Protein AF-A0A1C4P467-F1 (afdb_monomer_lite)

Foldseek 3Di:
DPDFFWDFQAFFDDFDKDFQEGWTHGPRKIWGWGQAPVRDIDIDIHPDDPPPDPVADDPNSRHGNRVWIWDQDPQRWIKIDDPAWIWTQHRRRWIWIAGPVRHTPDIDHTDTAGDDPPDDPDPGDDDDDD

Secondary structure (DSSP, 8-state):
----EEE---SEEEEEEETTEEEEEETTEEEEEEEBTTS-EEEEETT--S-S-TT--SGGGT-B-TT-B-EE-TTSSEEEE-SS-EEEE-TTS-EEEE-TTS-EEEEEPPP-EEEPTT--TT--------

Sequence (130 aa):
MAPVRARVPGVLTELEPAPGGGLVRFARSELYVRVTVRGALFLGWDGAAPLPSYALTGAEAVAPDERVVLEPDTEGGVRLVAERLGLTVARDGTVEVRTPGGVMLRRQAPPRWWEAAGSVRGGGRWVSRA

Radius of gyration: 15.85 Å; chains: 1; bounding box: 35×36×48 Å

pLDDT: mean 87.2, std 14.78, range [47.84, 98.31]

Structure (mmCIF, N/CA/C/O backbone):
data_AF-A0A1C4P467-F1
#
_entry.id   AF-A0A1C4P467-F1
#
loop_
_atom_site.group_PDB
_atom_site.id
_atom_site.type_symbol
_atom_site.label_atom_id
_atom_site.label_alt_id
_atom_site.label_comp_id
_atom_site.label_asym_id
_atom_site.label_entity_id
_atom_site.label_seq_id
_atom_site.pdbx_PDB_ins_code
_atom_site.Cartn_x
_atom_site.Cartn_y
_atom_site.Cartn_z
_atom_site.occupancy
_atom_site.B_iso_or_equiv
_atom_site.auth_seq_id
_atom_site.auth_comp_id
_atom_site.auth_asym_id
_atom_site.auth_atom_id
_atom_site.pdbx_PDB_model_num
ATOM 1 N N . MET A 1 1 ? 16.209 1.315 -34.501 1.00 54.62 1 MET A N 1
ATOM 2 C CA . MET A 1 1 ? 15.645 1.800 -33.220 1.00 54.62 1 MET A CA 1
ATOM 3 C C . MET A 1 1 ? 15.679 0.659 -32.222 1.00 54.62 1 MET A C 1
ATOM 5 O O . MET A 1 1 ? 15.133 -0.391 -32.533 1.00 54.62 1 MET A O 1
ATOM 9 N N . ALA A 1 2 ? 16.331 0.831 -31.071 1.00 55.25 2 ALA A N 1
ATOM 10 C CA . ALA A 1 2 ? 16.235 -0.147 -29.989 1.00 55.25 2 ALA A CA 1
ATOM 11 C C . ALA A 1 2 ? 14.799 -0.156 -29.415 1.00 55.25 2 ALA A C 1
ATOM 13 O O . ALA A 1 2 ? 14.170 0.905 -29.371 1.00 55.25 2 ALA A O 1
ATOM 14 N N . PRO A 1 3 ? 14.256 -1.315 -29.006 1.00 56.38 3 PRO A N 1
ATOM 15 C CA . PRO A 1 3 ? 12.895 -1.400 -28.489 1.00 56.38 3 PRO A CA 1
ATOM 16 C C . PRO A 1 3 ? 12.760 -0.638 -27.162 1.00 56.38 3 PRO A C 1
ATOM 18 O O . PRO A 1 3 ? 13.542 -0.841 -26.235 1.00 56.38 3 PRO A O 1
ATOM 21 N N . VAL A 1 4 ? 11.745 0.226 -27.061 1.00 60.06 4 VAL A N 1
ATOM 22 C CA . VAL A 1 4 ? 11.345 0.869 -25.800 1.00 60.06 4 VAL A CA 1
ATOM 23 C C . VAL A 1 4 ? 10.633 -0.186 -24.957 1.00 60.06 4 VAL A C 1
ATOM 25 O O . VAL A 1 4 ? 9.538 -0.626 -25.309 1.00 60.06 4 VAL A O 1
ATOM 28 N N . ARG A 1 5 ? 11.248 -0.623 -23.855 1.00 67.88 5 ARG A N 1
ATOM 29 C CA . ARG A 1 5 ? 10.629 -1.578 -22.929 1.00 67.88 5 ARG A CA 1
ATOM 30 C C . ARG A 1 5 ? 10.129 -0.830 -21.703 1.00 67.88 5 ARG A C 1
ATOM 32 O O . ARG A 1 5 ? 10.893 -0.136 -21.045 1.00 67.88 5 ARG A O 1
ATOM 39 N N . ALA A 1 6 ? 8.850 -1.004 -21.383 1.00 78.75 6 ALA A N 1
ATOM 40 C CA . ALA A 1 6 ? 8.320 -0.529 -20.115 1.00 78.75 6 ALA A CA 1
ATOM 41 C C . ALA A 1 6 ? 9.046 -1.229 -18.956 1.00 78.75 6 ALA A C 1
ATOM 43 O O . ALA A 1 6 ? 9.053 -2.464 -18.878 1.00 78.75 6 ALA A O 1
ATOM 44 N N . ARG A 1 7 ? 9.631 -0.449 -18.046 1.00 85.25 7 ARG A N 1
ATOM 45 C CA . ARG A 1 7 ? 10.056 -0.945 -16.741 1.00 85.25 7 ARG A CA 1
ATOM 46 C C . ARG A 1 7 ? 8.813 -1.34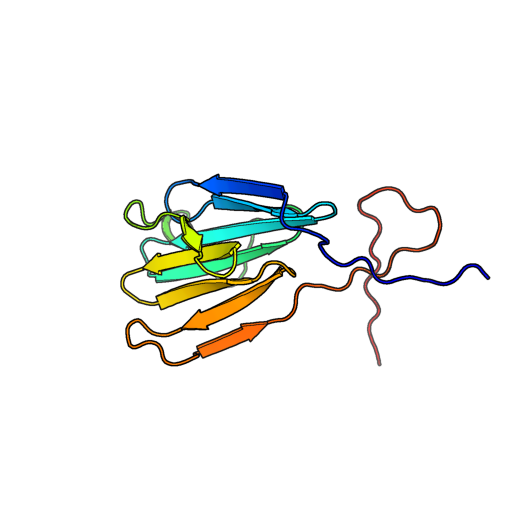1 -15.951 1.00 85.25 7 ARG A C 1
ATOM 48 O O . ARG A 1 7 ? 7.813 -0.628 -15.946 1.00 85.25 7 ARG A O 1
ATOM 55 N N . VAL A 1 8 ? 8.919 -2.479 -15.282 1.00 89.56 8 VAL A N 1
ATOM 56 C CA . VAL A 1 8 ? 7.992 -2.974 -14.260 1.00 89.56 8 VAL A CA 1
ATOM 57 C C . VAL A 1 8 ? 8.794 -3.201 -12.972 1.00 89.56 8 VAL A C 1
ATOM 59 O O . VAL A 1 8 ? 10.023 -3.310 -13.071 1.00 89.56 8 VAL A O 1
ATOM 62 N N . PRO A 1 9 ? 8.151 -3.296 -11.794 1.00 92.06 9 PRO A N 1
ATOM 63 C CA . PRO A 1 9 ? 8.856 -3.395 -10.513 1.00 92.06 9 PRO A CA 1
ATOM 64 C C . PRO A 1 9 ? 9.896 -4.516 -10.423 1.00 92.06 9 PRO A C 1
ATOM 66 O O . PRO A 1 9 ? 10.989 -4.323 -9.891 1.00 92.06 9 PRO A O 1
ATOM 69 N N . GLY A 1 10 ? 9.590 -5.676 -11.006 1.00 91.19 10 GLY A N 1
ATOM 70 C CA . GLY A 1 10 ? 10.394 -6.885 -10.842 1.00 91.19 10 GLY A CA 1
ATOM 71 C C . GLY A 1 10 ? 10.016 -7.639 -9.568 1.00 91.19 10 GLY A C 1
ATOM 72 O O . GLY A 1 10 ? 8.920 -7.464 -9.049 1.00 91.19 10 GLY A O 1
ATOM 73 N N . VAL A 1 11 ? 10.909 -8.511 -9.101 1.00 92.62 11 VAL A N 1
ATOM 74 C CA . VAL A 1 11 ? 10.674 -9.326 -7.900 1.00 92.62 11 VAL A CA 1
ATOM 75 C C . VAL A 1 11 ? 10.705 -8.467 -6.641 1.00 92.62 11 VAL A C 1
ATOM 77 O O . VAL A 1 11 ? 11.525 -7.555 -6.554 1.00 92.62 11 VAL A O 1
ATOM 80 N N . LEU A 1 12 ? 9.839 -8.776 -5.676 1.00 95.56 12 LEU A N 1
ATOM 81 C CA . LEU A 1 12 ? 9.928 -8.258 -4.311 1.00 95.56 12 LEU A CA 1
ATOM 82 C C . LEU A 1 12 ? 11.273 -8.676 -3.695 1.00 95.56 12 LEU A C 1
ATOM 84 O O . LEU A 1 12 ? 11.617 -9.858 -3.727 1.00 95.56 12 LEU A O 1
ATOM 88 N N . THR A 1 13 ? 12.025 -7.721 -3.156 1.00 95.75 13 THR A N 1
ATOM 89 C CA . THR A 1 13 ? 13.362 -7.957 -2.588 1.00 95.75 13 THR A CA 1
ATOM 90 C C . THR A 1 13 ? 13.428 -7.699 -1.094 1.00 95.75 13 THR A C 1
ATOM 92 O O . THR A 1 13 ? 14.180 -8.377 -0.404 1.00 95.75 13 THR A O 1
ATOM 95 N N . GLU A 1 14 ? 12.678 -6.720 -0.590 1.00 96.12 14 GLU A N 1
ATOM 96 C CA . GLU A 1 14 ? 12.787 -6.298 0.804 1.00 96.12 14 GLU A CA 1
ATOM 97 C C . GLU A 1 14 ? 11.509 -5.612 1.282 1.00 96.12 14 GLU A C 1
ATOM 99 O O . GLU A 1 14 ? 10.791 -4.977 0.503 1.00 96.12 14 GLU A O 1
ATOM 104 N N . LEU A 1 15 ? 11.255 -5.733 2.581 1.00 97.69 15 LEU A N 1
ATOM 105 C CA . LEU A 1 15 ? 10.208 -5.022 3.290 1.00 97.69 15 LEU A CA 1
ATOM 106 C C . LEU A 1 15 ? 10.836 -4.251 4.451 1.00 97.69 15 LEU A C 1
ATOM 108 O O . LEU A 1 15 ? 11.458 -4.858 5.319 1.00 97.69 15 LEU A O 1
ATOM 112 N N . GLU A 1 16 ? 10.615 -2.941 4.487 1.00 97.81 16 GLU A N 1
ATOM 113 C CA . GLU A 1 16 ? 10.982 -2.069 5.604 1.00 97.81 16 GLU A CA 1
ATOM 114 C C . GLU A 1 16 ? 9.717 -1.521 6.275 1.00 97.81 16 GLU A C 1
ATOM 116 O O . GLU A 1 16 ? 9.174 -0.500 5.833 1.00 97.81 16 GLU A O 1
ATOM 121 N N . PRO A 1 17 ? 9.205 -2.182 7.325 1.00 97.62 17 PRO A N 1
ATOM 122 C CA . PRO A 1 17 ? 8.062 -1.679 8.070 1.00 97.62 17 PRO A CA 1
ATOM 123 C C . PRO A 1 17 ? 8.400 -0.383 8.815 1.00 97.62 17 PRO A C 1
ATOM 125 O O . PRO A 1 17 ? 9.485 -0.219 9.370 1.00 97.62 17 PRO A O 1
ATOM 128 N N . ALA A 1 18 ? 7.434 0.526 8.867 1.00 96.94 18 ALA A N 1
ATOM 129 C CA . ALA A 1 18 ? 7.476 1.757 9.646 1.00 96.94 18 ALA A CA 1
ATOM 130 C C . ALA A 1 18 ? 6.065 2.069 10.181 1.00 96.94 18 ALA A C 1
ATOM 132 O O . ALA A 1 18 ? 5.088 1.512 9.673 1.00 96.94 18 ALA A O 1
ATOM 133 N N . PRO A 1 19 ? 5.904 2.973 11.163 1.00 96.56 19 PRO A N 1
ATOM 134 C CA . PRO A 1 19 ? 4.578 3.371 11.627 1.00 96.56 19 PRO A CA 1
ATOM 135 C C . PRO A 1 19 ? 3.668 3.798 10.467 1.00 96.56 19 PRO A C 1
ATOM 137 O O . PRO A 1 19 ? 4.059 4.608 9.617 1.00 96.56 19 PRO A O 1
ATOM 140 N N . GLY A 1 20 ? 2.457 3.245 10.418 1.00 96.75 20 GLY A N 1
ATOM 141 C CA . GLY A 1 20 ? 1.487 3.508 9.359 1.00 96.75 20 GLY A CA 1
ATOM 142 C C . GLY A 1 20 ? 1.744 2.754 8.055 1.00 96.75 20 GLY A C 1
ATOM 143 O O . GLY A 1 20 ? 1.002 2.958 7.101 1.00 96.75 20 GLY A O 1
ATOM 144 N N . GLY A 1 21 ? 2.777 1.923 7.940 1.00 96.94 21 GLY A N 1
ATOM 145 C CA . GLY A 1 21 ? 3.079 1.217 6.696 1.00 96.94 21 GLY A CA 1
ATOM 146 C C . GLY A 1 21 ? 4.565 0.931 6.530 1.00 96.94 21 GLY A C 1
ATOM 147 O O . GLY A 1 21 ? 5.112 0.091 7.239 1.00 96.94 21 GLY A O 1
ATOM 148 N N . GLY A 1 22 ? 5.207 1.586 5.557 1.00 97.62 22 GLY A N 1
ATOM 149 C CA . GLY A 1 22 ? 6.634 1.408 5.277 1.00 97.62 22 GLY A CA 1
ATOM 150 C C . GLY A 1 22 ? 6.984 1.377 3.790 1.00 97.62 22 GLY A C 1
ATOM 151 O O . GLY A 1 22 ? 6.217 1.851 2.946 1.00 97.62 22 GLY A O 1
ATOM 152 N N . LEU A 1 23 ? 8.161 0.836 3.479 1.00 98.06 23 LEU A N 1
ATOM 153 C CA . LEU A 1 23 ? 8.687 0.724 2.121 1.00 98.06 23 LEU A CA 1
ATOM 154 C C . LEU A 1 23 ? 8.721 -0.738 1.668 1.00 98.06 23 LEU A C 1
ATOM 156 O O . LEU A 1 23 ? 9.263 -1.612 2.340 1.00 98.06 23 LEU A O 1
ATOM 160 N N . VAL A 1 24 ? 8.169 -0.988 0.487 1.00 98.06 24 VAL A N 1
ATOM 161 C CA . VAL A 1 24 ? 8.213 -2.274 -0.206 1.00 98.06 24 VAL A CA 1
ATOM 162 C C . VAL A 1 24 ? 9.187 -2.135 -1.370 1.00 98.06 24 VAL A C 1
ATOM 164 O O . VAL A 1 24 ? 8.916 -1.390 -2.318 1.00 98.06 24 VAL A O 1
ATOM 167 N N . ARG A 1 25 ? 10.329 -2.824 -1.321 1.00 97.56 25 ARG A N 1
ATOM 168 C CA . ARG A 1 25 ? 11.314 -2.778 -2.405 1.00 97.56 25 ARG A CA 1
ATOM 169 C C . ARG A 1 25 ? 11.123 -3.926 -3.371 1.00 97.56 25 ARG A C 1
ATOM 171 O O . ARG A 1 25 ? 10.967 -5.086 -2.986 1.00 97.56 25 ARG A O 1
ATOM 178 N N . PHE A 1 26 ? 11.208 -3.573 -4.640 1.00 96.38 26 PHE A N 1
ATOM 179 C CA . PHE A 1 26 ? 11.325 -4.493 -5.748 1.00 96.38 26 PHE A CA 1
ATOM 180 C C . PHE A 1 26 ? 12.688 -4.295 -6.407 1.00 96.38 26 PHE A C 1
ATOM 182 O O . PHE A 1 26 ? 13.324 -3.250 -6.271 1.00 96.38 26 PHE A O 1
ATOM 189 N N . ALA A 1 27 ? 13.112 -5.269 -7.205 1.00 94.25 27 ALA A N 1
ATOM 190 C CA . ALA A 1 27 ? 14.408 -5.241 -7.877 1.00 94.25 27 ALA A CA 1
ATOM 191 C C . ALA A 1 27 ? 14.657 -3.982 -8.735 1.00 94.25 27 ALA A C 1
ATOM 193 O O . ALA A 1 27 ? 15.807 -3.677 -9.049 1.00 94.25 27 ALA A O 1
ATOM 194 N N . ARG A 1 28 ? 13.605 -3.284 -9.187 1.00 92.06 28 ARG A N 1
ATOM 195 C CA . ARG A 1 28 ? 13.711 -2.134 -10.104 1.00 92.06 28 ARG A CA 1
ATOM 196 C C . ARG A 1 28 ? 12.856 -0.928 -9.717 1.00 92.06 28 ARG A C 1
ATOM 198 O O . ARG A 1 28 ? 12.851 0.051 -10.464 1.00 92.06 28 ARG A O 1
ATOM 205 N N . SER A 1 29 ? 12.132 -0.996 -8.605 1.00 94.06 29 SER A N 1
ATOM 206 C CA . SER A 1 29 ? 11.301 0.100 -8.105 1.00 94.06 29 SER A CA 1
ATOM 207 C C . SER A 1 29 ? 11.037 -0.056 -6.616 1.00 94.06 29 SER A C 1
ATOM 209 O O . SER A 1 29 ? 11.237 -1.123 -6.043 1.00 94.06 29 SER A O 1
ATOM 211 N N . GLU A 1 30 ? 10.481 0.973 -6.007 1.00 96.69 30 GLU A N 1
ATOM 212 C CA . GLU A 1 30 ? 10.031 0.936 -4.617 1.00 96.69 30 GLU A CA 1
ATOM 213 C C . GLU A 1 30 ? 8.607 1.477 -4.500 1.00 96.69 30 GLU A C 1
ATOM 215 O O . GLU A 1 30 ? 8.207 2.364 -5.257 1.00 96.69 30 GLU A O 1
ATOM 220 N N . LEU A 1 31 ? 7.840 0.922 -3.566 1.00 97.88 31 LEU A N 1
ATOM 221 C CA . LEU A 1 31 ? 6.504 1.377 -3.210 1.00 97.88 31 LEU A CA 1
ATOM 222 C C . LEU A 1 31 ? 6.502 1.801 -1.745 1.00 97.88 31 LEU A C 1
ATOM 224 O O . LEU A 1 31 ? 6.642 0.979 -0.843 1.00 97.88 31 LEU A O 1
ATOM 228 N N . TYR A 1 32 ? 6.300 3.087 -1.518 1.00 97.62 32 TYR A N 1
ATOM 229 C CA . TYR A 1 32 ? 6.034 3.652 -0.211 1.00 97.62 32 TYR A CA 1
ATOM 230 C C . TYR A 1 32 ? 4.537 3.582 0.102 1.00 97.62 32 TYR A C 1
ATOM 232 O O . TYR A 1 32 ? 3.700 4.060 -0.672 1.00 97.62 32 TYR A O 1
ATOM 240 N N . VAL A 1 33 ? 4.205 2.996 1.249 1.00 97.69 33 VAL A N 1
ATOM 241 C CA . VAL A 1 33 ? 2.838 2.825 1.743 1.00 97.69 33 VAL A CA 1
ATOM 242 C C . VAL A 1 33 ? 2.679 3.593 3.050 1.00 97.69 33 VAL A C 1
ATOM 244 O O . VAL A 1 33 ? 3.480 3.441 3.976 1.00 97.69 33 VAL A O 1
ATOM 247 N N . ARG A 1 34 ? 1.624 4.406 3.146 1.00 96.50 34 ARG A N 1
ATOM 248 C CA . ARG A 1 34 ? 1.289 5.139 4.373 1.00 96.50 34 ARG A CA 1
ATOM 249 C C . ARG A 1 34 ? -0.216 5.173 4.597 1.00 96.50 34 ARG A C 1
ATOM 251 O O . ARG A 1 34 ? -0.947 5.781 3.823 1.00 96.50 34 ARG A O 1
ATOM 258 N N . VAL A 1 35 ? -0.651 4.575 5.693 1.00 96.75 35 VAL A N 1
ATOM 259 C CA . VAL A 1 35 ? -1.948 4.789 6.321 1.00 96.75 35 VAL A CA 1
ATOM 260 C C . VAL A 1 35 ? -1.795 5.891 7.359 1.00 96.75 35 VAL A C 1
ATOM 262 O O . VAL A 1 35 ? -0.867 5.884 8.172 1.00 96.75 35 VAL A O 1
ATOM 265 N N . THR A 1 36 ? -2.687 6.869 7.297 1.00 94.75 36 THR A N 1
ATOM 266 C CA . THR A 1 36 ? -2.670 8.025 8.191 1.00 94.75 36 THR A CA 1
ATOM 267 C C . THR A 1 36 ? -3.635 7.829 9.350 1.00 94.75 36 THR A C 1
ATOM 269 O O . THR A 1 36 ? -4.580 7.049 9.241 1.00 94.75 36 THR A O 1
ATOM 272 N N . VAL A 1 37 ? -3.475 8.598 10.429 1.00 93.25 37 VAL A N 1
ATOM 273 C CA . VAL A 1 37 ? -4.393 8.586 11.589 1.00 93.25 37 VAL A CA 1
ATOM 274 C C . VAL A 1 37 ? -5.854 8.883 11.226 1.00 93.25 37 VAL A C 1
ATOM 276 O O . VAL A 1 37 ? -6.764 8.558 11.982 1.00 93.25 37 VAL A O 1
ATOM 279 N N . ARG A 1 38 ? -6.108 9.499 10.062 1.00 88.25 38 ARG A N 1
ATOM 280 C CA . ARG A 1 38 ? -7.462 9.773 9.543 1.00 88.25 38 ARG A CA 1
ATOM 281 C C . ARG A 1 38 ? -8.003 8.641 8.660 1.00 88.25 38 ARG A C 1
ATOM 283 O O . ARG A 1 38 ? -9.093 8.767 8.104 1.00 88.25 38 ARG A O 1
ATOM 290 N N . GLY A 1 39 ? -7.243 7.558 8.508 1.00 89.31 39 GLY A N 1
ATOM 291 C CA . GLY A 1 39 ? -7.565 6.406 7.673 1.00 89.31 39 GLY A CA 1
ATOM 292 C C . GLY A 1 39 ? -7.402 6.646 6.172 1.00 89.31 39 GLY A C 1
ATOM 293 O O . GLY A 1 39 ? -7.992 5.914 5.379 1.00 89.31 39 GLY A O 1
ATOM 294 N N . ALA A 1 40 ? -6.633 7.663 5.767 1.00 91.25 40 ALA A N 1
ATOM 295 C CA . ALA A 1 40 ? -6.262 7.838 4.366 1.00 91.25 40 ALA A CA 1
ATOM 296 C C . ALA A 1 40 ? -5.099 6.902 4.015 1.00 91.25 40 ALA A C 1
ATOM 298 O O . ALA A 1 40 ? -4.206 6.696 4.832 1.00 91.25 40 ALA A O 1
ATOM 299 N N . LEU A 1 41 ? -5.099 6.371 2.791 1.00 94.69 41 LEU A N 1
ATOM 300 C CA . LEU A 1 41 ? -4.018 5.548 2.256 1.00 94.69 41 LEU A CA 1
ATOM 301 C C . LEU A 1 41 ? -3.285 6.305 1.149 1.00 94.69 41 LEU A C 1
ATOM 303 O O . LEU A 1 41 ? -3.883 6.675 0.137 1.00 94.69 41 LEU A O 1
ATOM 307 N N . PHE A 1 42 ? -1.980 6.470 1.320 1.00 94.69 42 PHE A N 1
ATOM 308 C CA . PHE A 1 42 ? -1.068 6.956 0.299 1.00 94.69 42 PHE A CA 1
ATOM 309 C C . PHE A 1 42 ? -0.223 5.810 -0.265 1.00 94.69 42 PHE A C 1
ATOM 311 O O . PHE A 1 42 ? 0.292 4.975 0.483 1.00 94.69 42 PHE A O 1
ATOM 318 N N . LEU A 1 43 ? -0.073 5.809 -1.593 1.00 95.81 43 LEU A N 1
ATOM 319 C CA . LEU A 1 43 ? 0.755 4.880 -2.357 1.00 95.81 43 LEU A CA 1
ATOM 320 C C . LEU A 1 43 ? 1.679 5.691 -3.263 1.00 95.81 43 LEU A C 1
ATOM 322 O O . LEU A 1 43 ? 1.216 6.320 -4.217 1.00 95.81 43 LEU A O 1
ATOM 326 N N . GLY A 1 44 ? 2.970 5.672 -2.960 1.00 95.12 44 GLY A N 1
ATOM 327 C CA . GLY A 1 44 ? 3.988 6.402 -3.703 1.00 95.12 44 GLY A CA 1
ATOM 328 C C . GLY A 1 44 ? 4.971 5.450 -4.352 1.00 95.12 44 GLY A C 1
ATOM 329 O O . GLY A 1 44 ? 5.652 4.709 -3.656 1.00 95.12 44 GLY A O 1
ATOM 330 N N . TRP A 1 45 ? 5.064 5.468 -5.676 1.00 95.56 45 TRP A N 1
ATOM 331 C CA . TRP A 1 45 ? 6.099 4.714 -6.377 1.00 95.56 45 TRP A CA 1
ATOM 332 C C . TRP A 1 45 ? 7.340 5.575 -6.599 1.00 95.56 45 TRP A C 1
ATOM 334 O O . TRP A 1 45 ? 7.210 6.759 -6.909 1.00 95.56 45 TRP A O 1
ATOM 344 N N . ASP A 1 46 ? 8.520 4.966 -6.488 1.00 93.06 46 ASP A N 1
ATOM 345 C CA . ASP A 1 46 ? 9.819 5.560 -6.836 1.00 93.06 46 ASP A CA 1
ATOM 346 C C . ASP A 1 46 ? 10.050 6.953 -6.222 1.00 93.06 46 ASP A C 1
ATOM 348 O O . ASP A 1 46 ? 10.271 7.938 -6.927 1.00 93.06 46 ASP A O 1
ATOM 352 N N . GLY A 1 47 ? 9.982 7.031 -4.890 1.00 91.00 47 GLY A N 1
ATOM 353 C CA . GLY A 1 47 ? 10.254 8.254 -4.127 1.00 91.00 47 GLY A CA 1
ATOM 354 C C . GLY A 1 47 ? 9.110 9.272 -4.080 1.00 91.00 47 GLY A C 1
ATOM 355 O O . GLY A 1 47 ? 9.263 10.321 -3.454 1.00 91.00 47 GLY A O 1
ATOM 356 N N . ALA A 1 48 ? 7.956 8.994 -4.698 1.00 91.75 48 ALA A N 1
ATOM 357 C CA . ALA A 1 48 ? 6.785 9.858 -4.570 1.00 91.75 48 ALA A CA 1
ATOM 358 C C . ALA A 1 48 ? 6.326 9.939 -3.103 1.00 91.75 48 ALA A C 1
ATOM 360 O O . ALA A 1 48 ? 5.954 8.933 -2.501 1.00 91.75 48 ALA A O 1
ATOM 361 N N . ALA A 1 49 ? 6.336 11.147 -2.541 1.00 89.75 49 ALA A N 1
ATOM 362 C CA . ALA A 1 49 ? 5.944 11.411 -1.162 1.00 89.75 49 ALA A CA 1
ATOM 363 C C . ALA A 1 49 ? 4.473 11.869 -1.058 1.00 89.75 49 ALA A C 1
ATOM 365 O O . ALA A 1 49 ? 3.930 12.407 -2.025 1.00 89.75 49 ALA A O 1
ATOM 366 N N . PRO A 1 50 ? 3.823 11.712 0.114 1.00 87.38 50 PRO A N 1
ATOM 367 C CA . PRO A 1 50 ? 2.455 12.187 0.340 1.00 87.38 50 PRO A CA 1
ATOM 368 C C . PRO A 1 50 ? 2.268 13.695 0.151 1.00 87.38 50 PRO A C 1
ATOM 370 O O . PRO A 1 50 ? 1.173 14.140 -0.188 1.00 87.38 50 PRO A O 1
ATOM 373 N N . LEU A 1 51 ? 3.323 14.478 0.400 1.00 87.44 51 LEU A N 1
ATOM 374 C CA . LEU A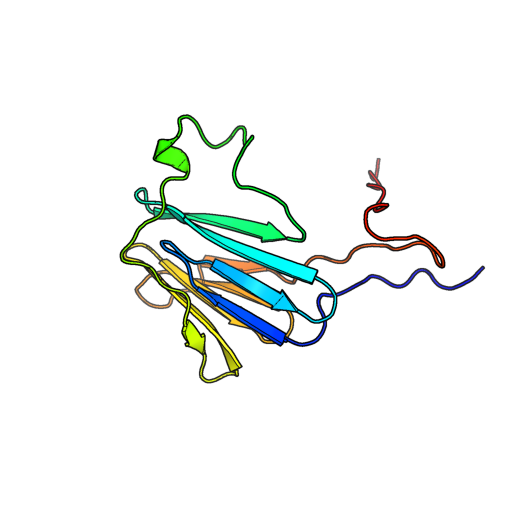 1 51 ? 3.333 15.929 0.253 1.00 87.44 51 LEU A CA 1
ATOM 375 C C . LEU A 1 51 ? 4.394 16.365 -0.768 1.00 87.44 51 LEU A C 1
ATOM 377 O O . LEU A 1 51 ? 5.466 15.760 -0.815 1.00 87.44 51 LEU A O 1
ATOM 381 N N . PRO A 1 52 ? 4.133 17.446 -1.525 1.00 85.50 52 PRO A N 1
ATOM 382 C CA . PRO A 1 52 ? 2.887 18.220 -1.544 1.00 85.50 52 PRO A CA 1
ATOM 383 C C . PRO A 1 52 ? 1.759 17.487 -2.296 1.00 85.50 52 PRO A C 1
ATOM 385 O O . PRO A 1 52 ? 1.980 16.907 -3.354 1.00 85.50 52 PRO A O 1
ATOM 388 N N . SER A 1 53 ? 0.532 17.540 -1.771 1.00 81.12 53 SER A N 1
ATOM 389 C CA . SER A 1 53 ? -0.667 17.014 -2.438 1.00 81.12 53 SER A CA 1
ATOM 390 C C . SER A 1 53 ? -1.826 17.981 -2.243 1.00 81.12 53 SER A C 1
ATOM 392 O O . SER A 1 53 ? -2.106 18.378 -1.118 1.00 81.12 53 SER A O 1
ATOM 394 N N . TYR A 1 54 ? -2.528 18.337 -3.323 1.00 82.62 54 TYR A N 1
ATOM 395 C CA . TYR A 1 54 ? -3.690 19.236 -3.258 1.00 82.62 54 TYR A CA 1
ATOM 396 C C . TYR A 1 54 ? -4.877 18.623 -2.496 1.00 82.62 54 TYR A C 1
ATOM 398 O O . TYR A 1 54 ? -5.781 19.340 -2.080 1.00 82.62 54 TYR A O 1
ATOM 406 N N . ALA A 1 55 ? -4.890 17.296 -2.334 1.00 79.69 55 ALA A N 1
ATOM 407 C CA . ALA A 1 55 ? -5.928 16.573 -1.6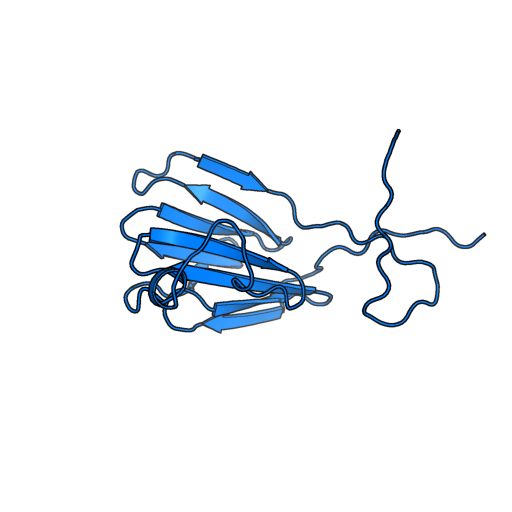07 1.00 79.69 55 ALA A CA 1
ATOM 408 C C . ALA A 1 55 ? -5.663 16.503 -0.092 1.00 79.69 55 ALA A C 1
ATOM 410 O O . ALA A 1 55 ? -6.524 16.041 0.654 1.00 79.69 55 ALA A O 1
ATOM 411 N N . LEU A 1 56 ? -4.475 16.917 0.364 1.00 81.88 56 LEU A N 1
ATOM 412 C CA . LEU A 1 56 ? -4.054 16.852 1.762 1.00 81.88 56 LEU A CA 1
ATOM 413 C C . LEU A 1 56 ? -3.730 18.261 2.271 1.00 81.88 56 LEU A C 1
ATOM 415 O O . LEU A 1 56 ? -3.147 19.080 1.567 1.00 81.88 56 LEU A O 1
ATOM 419 N N . THR A 1 57 ? -4.113 18.566 3.508 1.00 82.81 57 THR A N 1
ATOM 420 C CA . THR A 1 57 ? -3.869 19.877 4.127 1.00 82.81 57 THR A CA 1
ATOM 421 C C . THR A 1 57 ? -3.482 19.691 5.588 1.00 82.81 57 THR A C 1
ATOM 423 O O . THR A 1 57 ? -4.185 18.999 6.321 1.00 82.81 57 THR A O 1
ATOM 426 N N . GLY A 1 58 ? -2.384 20.325 6.004 1.00 79.62 58 GLY A N 1
ATOM 427 C CA . GLY A 1 58 ? -1.820 20.182 7.350 1.00 79.62 58 GLY A CA 1
ATOM 428 C C . GLY A 1 58 ? -0.912 18.957 7.502 1.00 79.62 58 GLY A C 1
ATOM 429 O O . GLY A 1 58 ? -0.949 18.025 6.696 1.00 79.62 58 GLY A O 1
ATOM 430 N N . ALA A 1 59 ? -0.072 18.964 8.539 1.00 77.25 59 ALA A N 1
ATOM 431 C CA . ALA A 1 59 ? 0.855 17.868 8.828 1.00 77.25 59 ALA A CA 1
ATOM 432 C C . ALA A 1 59 ? 0.113 16.604 9.304 1.00 77.25 59 ALA A C 1
ATOM 434 O O . ALA A 1 59 ? 0.508 15.477 9.004 1.00 77.25 59 ALA A O 1
ATOM 435 N N . GLU A 1 60 ? -1.026 16.784 9.971 1.00 79.12 60 GLU A N 1
ATOM 436 C CA . GLU A 1 60 ? -1.890 15.720 10.482 1.00 79.12 60 GLU A CA 1
ATOM 437 C C . GLU A 1 60 ? -2.517 14.898 9.352 1.00 79.12 60 GLU A C 1
ATOM 439 O O . GLU A 1 60 ? -2.875 13.738 9.550 1.00 79.12 60 GLU A O 1
ATOM 444 N N . ALA A 1 61 ? -2.624 15.469 8.146 1.00 82.75 61 ALA A N 1
ATOM 445 C CA . ALA A 1 61 ? -3.128 14.752 6.981 1.00 82.75 61 ALA A CA 1
ATOM 446 C C . ALA A 1 61 ? -2.226 13.581 6.569 1.00 82.75 61 ALA A C 1
ATOM 448 O O . ALA A 1 61 ? -2.701 12.690 5.869 1.00 82.75 61 ALA A O 1
ATOM 449 N N . VAL A 1 62 ? -0.960 13.568 7.006 1.00 87.69 62 VAL A N 1
ATOM 450 C CA . VAL A 1 62 ? 0.031 12.526 6.685 1.00 87.69 62 VAL A CA 1
ATOM 451 C C . VAL A 1 62 ? 0.645 11.858 7.915 1.00 87.69 62 VAL A C 1
ATOM 453 O O . VAL A 1 62 ? 1.494 10.974 7.767 1.00 87.69 62 VAL A O 1
ATOM 456 N N . ALA A 1 63 ? 0.208 12.238 9.119 1.00 93.81 63 ALA A N 1
ATOM 457 C CA . ALA A 1 63 ? 0.640 11.604 10.359 1.00 93.81 63 ALA A CA 1
ATOM 458 C C . ALA A 1 63 ? 0.319 10.095 10.320 1.00 93.81 63 ALA A C 1
ATOM 460 O O . ALA A 1 63 ? -0.823 9.743 10.005 1.00 93.81 63 ALA A O 1
ATOM 461 N N . PRO A 1 64 ? 1.296 9.204 10.582 1.00 95.88 64 PRO A N 1
ATOM 462 C CA . PRO A 1 64 ? 1.082 7.760 10.515 1.00 95.88 64 PRO A CA 1
ATOM 463 C C . PRO A 1 64 ? 0.099 7.274 11.569 1.00 95.88 64 PRO A C 1
ATOM 465 O O . PRO A 1 64 ? 0.160 7.712 12.713 1.00 95.88 64 PRO A O 1
ATOM 468 N N . ASP A 1 65 ? -0.734 6.302 11.208 1.00 96.31 65 ASP A N 1
ATOM 469 C CA . ASP A 1 65 ? -1.391 5.476 12.219 1.00 96.31 65 ASP A CA 1
ATOM 470 C C . ASP A 1 65 ? -0.387 4.456 12.776 1.00 96.31 65 ASP A C 1
ATOM 472 O O . ASP A 1 65 ? -0.053 3.472 12.118 1.00 96.31 65 ASP A O 1
ATOM 476 N N . GLU A 1 66 ? 0.113 4.692 13.988 1.00 96.56 66 GLU A N 1
ATOM 477 C CA . GLU A 1 66 ? 1.126 3.844 14.636 1.00 96.56 66 GLU A CA 1
ATOM 478 C C . GLU A 1 66 ? 0.652 2.410 14.905 1.00 96.56 66 GLU A C 1
ATOM 480 O O . GLU A 1 66 ? 1.472 1.523 15.130 1.00 96.56 66 GLU A O 1
ATOM 485 N N . ARG A 1 67 ? -0.661 2.158 14.848 1.00 96.19 67 ARG A N 1
ATOM 486 C CA . ARG A 1 67 ? -1.242 0.819 15.025 1.00 96.19 67 ARG A CA 1
ATOM 487 C C . ARG A 1 67 ? -1.115 -0.043 13.772 1.00 96.19 67 ARG A C 1
ATOM 489 O O . ARG A 1 67 ? -1.354 -1.245 13.835 1.00 96.19 67 ARG A O 1
ATOM 496 N N . VAL A 1 68 ? -0.796 0.570 12.632 1.00 97.81 68 VAL A N 1
ATOM 497 C CA . VAL A 1 68 ? -0.718 -0.097 11.333 1.00 97.81 68 VAL A CA 1
ATOM 498 C C . VAL A 1 68 ? 0.733 -0.416 11.008 1.00 97.81 68 VAL A C 1
ATOM 500 O O . VAL A 1 68 ? 1.588 0.471 10.974 1.00 97.81 68 VAL A O 1
ATOM 503 N N . VAL A 1 69 ? 0.988 -1.686 10.705 1.00 97.50 69 VAL A N 1
ATOM 504 C CA . VAL A 1 69 ? 2.307 -2.220 10.354 1.00 97.50 69 VAL A CA 1
ATOM 505 C C . VAL A 1 69 ? 2.184 -3.021 9.057 1.00 97.50 69 VAL A C 1
ATOM 507 O O . VAL A 1 69 ? 1.168 -3.680 8.827 1.00 97.50 69 VAL A O 1
ATOM 510 N N . LEU A 1 70 ? 3.192 -2.936 8.182 1.00 97.75 70 LEU A N 1
ATOM 511 C CA . LEU A 1 70 ? 3.309 -3.844 7.040 1.00 97.75 70 LEU A CA 1
ATOM 512 C C . LEU A 1 70 ? 3.880 -5.187 7.486 1.00 97.75 70 LEU A C 1
ATOM 514 O O . LEU A 1 70 ? 4.907 -5.246 8.160 1.00 97.75 70 LEU A O 1
ATOM 518 N N . GLU A 1 71 ? 3.267 -6.258 7.008 1.00 97.62 71 GLU A N 1
ATOM 519 C CA . GLU A 1 71 ? 3.647 -7.631 7.308 1.00 97.62 71 GLU A CA 1
ATOM 520 C C . GLU A 1 71 ? 3.789 -8.440 6.015 1.00 97.62 71 GLU A C 1
ATOM 522 O O . GLU A 1 71 ? 3.068 -8.188 5.044 1.00 97.62 71 GLU A O 1
ATOM 527 N N . PRO A 1 72 ? 4.680 -9.441 5.972 1.00 97.19 72 PRO A N 1
ATOM 528 C CA . PRO A 1 72 ? 4.690 -10.414 4.888 1.00 97.19 72 PRO A CA 1
ATOM 529 C C . PRO A 1 72 ? 3.327 -11.103 4.744 1.00 97.19 72 PRO A C 1
ATOM 531 O O . PRO A 1 72 ? 2.685 -11.458 5.733 1.00 97.19 72 PRO A O 1
ATOM 534 N N . ASP A 1 73 ? 2.892 -11.319 3.506 1.00 95.25 73 ASP A N 1
ATOM 535 C CA . ASP A 1 73 ? 1.694 -12.105 3.215 1.00 95.25 73 ASP A CA 1
ATOM 536 C C . ASP A 1 73 ? 2.049 -13.565 2.891 1.00 95.25 73 ASP A C 1
ATOM 538 O O . ASP A 1 73 ? 3.138 -13.882 2.413 1.00 95.25 73 ASP A O 1
ATOM 542 N N . THR A 1 74 ? 1.093 -14.461 3.110 1.00 91.19 74 THR A N 1
ATOM 543 C CA . THR A 1 74 ? 1.168 -15.900 2.810 1.00 91.19 74 THR A CA 1
ATOM 544 C C . THR A 1 74 ? 1.408 -16.187 1.329 1.00 91.19 74 THR A C 1
ATOM 546 O O . THR A 1 74 ? 2.214 -17.048 0.980 1.00 91.19 74 THR A O 1
ATOM 549 N N . GLU A 1 75 ? 0.827 -15.374 0.447 1.00 92.00 75 GLU A N 1
ATOM 550 C CA . GLU A 1 75 ? 1.071 -15.415 -0.996 1.00 92.00 75 GLU A CA 1
ATOM 551 C C . GLU A 1 75 ? 2.379 -14.706 -1.386 1.00 92.00 75 GLU A C 1
ATOM 553 O O . GLU A 1 75 ? 2.583 -14.372 -2.554 1.00 92.00 75 GLU A O 1
ATOM 558 N N . GLY A 1 76 ? 3.274 -14.482 -0.412 1.00 89.25 76 GLY A N 1
ATOM 559 C CA . GLY A 1 76 ? 4.613 -13.890 -0.491 1.00 89.25 76 GLY A CA 1
ATOM 560 C C . GLY A 1 76 ? 4.683 -12.482 -1.061 1.00 89.25 76 GLY A C 1
ATOM 561 O O . GLY A 1 76 ? 5.743 -12.045 -1.506 1.00 89.25 76 GLY A O 1
ATOM 562 N N . GLY A 1 77 ? 3.547 -11.797 -1.060 1.00 94.94 77 GLY A N 1
ATOM 563 C CA . GLY A 1 77 ? 3.476 -10.352 -1.129 1.00 94.94 77 GLY A CA 1
ATOM 564 C C . GLY A 1 77 ? 3.646 -9.719 0.251 1.00 94.94 77 GLY A C 1
ATOM 565 O O . GLY A 1 77 ? 4.274 -10.274 1.154 1.00 94.94 77 GLY A O 1
ATOM 566 N N . VAL A 1 78 ? 3.040 -8.554 0.416 1.00 97.81 78 VAL A N 1
ATOM 567 C CA . VAL A 1 78 ? 2.999 -7.806 1.672 1.00 97.81 78 VAL A CA 1
ATOM 568 C C . VAL A 1 78 ? 1.558 -7.409 1.946 1.00 97.81 78 VAL A C 1
ATOM 570 O O . VAL A 1 78 ? 0.794 -7.149 1.017 1.00 97.81 78 VAL A O 1
ATOM 573 N N . ARG A 1 79 ? 1.172 -7.330 3.210 1.00 97.94 79 ARG A N 1
ATOM 574 C CA . ARG A 1 79 ? -0.151 -6.886 3.630 1.00 97.94 79 ARG A CA 1
ATOM 575 C C . ARG A 1 79 ? -0.073 -5.902 4.785 1.00 97.94 79 ARG A C 1
ATOM 577 O O . ARG A 1 79 ? 0.908 -5.849 5.513 1.00 97.94 79 ARG A O 1
ATOM 584 N N . LEU A 1 80 ? -1.145 -5.148 4.961 1.00 97.62 80 LEU A N 1
ATOM 585 C CA . LEU A 1 80 ? -1.453 -4.457 6.207 1.00 97.62 80 LEU A CA 1
ATOM 586 C C . LEU A 1 80 ? -2.956 -4.503 6.452 1.00 97.62 80 LEU A C 1
ATOM 588 O O . LEU A 1 80 ? -3.756 -4.675 5.523 1.00 97.62 80 LEU A O 1
ATOM 592 N N . VAL A 1 81 ? -3.337 -4.314 7.707 1.00 96.69 81 VAL A N 1
ATOM 593 C CA . VAL A 1 81 ? -4.725 -4.108 8.114 1.00 96.69 81 VAL A CA 1
ATOM 594 C C . VAL A 1 81 ? -4.778 -2.846 8.959 1.00 96.69 81 VAL A C 1
ATOM 596 O O . VAL A 1 81 ? -3.983 -2.665 9.875 1.00 96.69 81 VAL A O 1
ATOM 599 N N . ALA A 1 82 ? -5.714 -1.971 8.625 1.00 95.88 82 ALA A N 1
ATOM 600 C CA . ALA A 1 82 ? -6.063 -0.786 9.385 1.00 95.88 82 ALA A CA 1
ATOM 601 C C . ALA A 1 82 ? -7.545 -0.856 9.768 1.00 95.88 82 ALA A C 1
ATOM 603 O O . ALA A 1 82 ? -8.312 -1.630 9.194 1.00 95.88 82 ALA A O 1
ATOM 604 N N . GLU A 1 83 ? -7.973 0.004 10.690 1.00 94.88 83 GLU A N 1
ATOM 605 C CA . GLU A 1 83 ? -9.370 0.057 11.144 1.00 94.88 83 GLU A CA 1
ATOM 606 C C . GLU A 1 83 ? -10.362 0.199 9.974 1.00 94.88 83 GLU A C 1
ATOM 608 O O . GLU A 1 83 ? -11.425 -0.418 9.964 1.00 94.88 83 GLU A O 1
ATOM 613 N N . ARG A 1 84 ? -10.005 0.999 8.959 1.00 94.62 84 ARG A N 1
ATOM 614 C CA . ARG A 1 84 ? -10.911 1.377 7.861 1.00 94.62 84 ARG A CA 1
ATOM 615 C C . ARG A 1 84 ? -10.672 0.633 6.549 1.00 94.62 84 ARG A C 1
ATOM 617 O O . ARG A 1 84 ? -11.507 0.741 5.652 1.00 94.62 84 ARG A O 1
ATOM 624 N N . LEU A 1 85 ? -9.556 -0.082 6.406 1.00 96.69 85 LEU A N 1
ATOM 625 C CA . LEU A 1 85 ? -9.191 -0.782 5.171 1.00 96.69 85 LEU A CA 1
ATOM 626 C C . LEU A 1 85 ? -8.134 -1.859 5.409 1.00 96.69 85 LEU A C 1
ATOM 628 O O . LEU A 1 85 ? -7.351 -1.785 6.350 1.00 96.69 85 LEU A O 1
ATOM 632 N N . GLY A 1 86 ? -8.059 -2.815 4.493 1.00 97.50 86 GLY A N 1
ATOM 633 C CA . GLY A 1 86 ? -6.898 -3.680 4.311 1.00 97.50 86 GLY A CA 1
ATOM 634 C C . GLY A 1 86 ? -6.191 -3.357 3.001 1.00 97.50 86 GLY A C 1
ATOM 635 O O . GLY A 1 86 ? -6.826 -2.907 2.042 1.00 97.50 86 GLY A O 1
ATOM 636 N N . LEU A 1 87 ? -4.889 -3.617 2.946 1.00 98.31 87 LEU A N 1
ATOM 637 C CA . LEU A 1 87 ? -4.113 -3.554 1.714 1.00 98.31 87 LEU A CA 1
ATOM 638 C C . LEU A 1 87 ? -3.281 -4.821 1.544 1.00 98.31 87 LEU A C 1
ATOM 640 O O . LEU A 1 87 ? -2.692 -5.315 2.502 1.00 98.31 87 LEU A O 1
ATOM 644 N N . THR A 1 88 ? -3.212 -5.299 0.306 1.00 98.19 88 THR A N 1
ATOM 645 C CA . THR A 1 88 ? -2.286 -6.340 -0.138 1.00 98.19 88 THR A CA 1
ATOM 646 C C . THR A 1 88 ? -1.480 -5.806 -1.315 1.00 98.19 88 THR A C 1
ATOM 648 O O . THR A 1 88 ? -2.034 -5.196 -2.231 1.00 98.19 88 THR A O 1
ATOM 651 N N . VAL A 1 89 ? -0.177 -6.050 -1.306 1.00 98.19 89 VAL A N 1
ATOM 652 C CA . VAL A 1 89 ? 0.730 -5.850 -2.435 1.00 98.19 89 VAL A CA 1
ATOM 653 C C . VAL A 1 89 ? 1.221 -7.221 -2.863 1.00 98.19 89 VAL A C 1
ATOM 655 O O . VAL A 1 89 ? 1.945 -7.877 -2.120 1.00 98.19 89 VAL A O 1
ATOM 658 N N . ALA A 1 90 ? 0.826 -7.672 -4.045 1.00 96.25 90 ALA A N 1
ATOM 659 C CA . ALA A 1 90 ? 1.288 -8.939 -4.591 1.00 96.25 90 ALA A CA 1
ATOM 660 C C . ALA A 1 90 ? 2.777 -8.873 -4.979 1.00 96.25 90 ALA A C 1
ATOM 662 O O . ALA A 1 90 ? 3.356 -7.797 -5.146 1.00 96.25 90 ALA A O 1
ATOM 663 N N . ARG A 1 91 ? 3.392 -10.043 -5.194 1.00 93.25 91 ARG A N 1
ATOM 664 C CA . ARG A 1 91 ? 4.813 -10.183 -5.582 1.00 93.25 91 ARG A CA 1
ATOM 665 C C . ARG A 1 91 ? 5.205 -9.398 -6.834 1.00 93.25 91 ARG A C 1
ATOM 667 O O . ARG A 1 91 ? 6.369 -9.045 -6.987 1.00 93.25 91 ARG A O 1
ATOM 674 N N . ASP A 1 92 ? 4.254 -9.170 -7.735 1.00 91.19 92 ASP A N 1
ATOM 675 C CA . ASP A 1 92 ? 4.453 -8.443 -8.990 1.00 91.19 92 ASP A CA 1
ATOM 676 C C . ASP A 1 92 ? 4.257 -6.921 -8.856 1.00 91.19 92 ASP A C 1
ATOM 678 O O . ASP A 1 92 ? 4.439 -6.193 -9.832 1.00 91.19 92 ASP A O 1
ATOM 682 N N . GLY A 1 93 ? 3.893 -6.438 -7.664 1.00 95.31 93 GLY A N 1
ATOM 683 C CA . GLY A 1 93 ? 3.596 -5.035 -7.387 1.00 95.31 93 GLY A CA 1
ATOM 684 C C . GLY A 1 93 ? 2.135 -4.637 -7.596 1.00 95.31 93 GLY A C 1
ATOM 685 O O . GLY A 1 93 ? 1.818 -3.450 -7.499 1.00 95.31 93 GLY A O 1
ATOM 686 N N . THR A 1 94 ? 1.229 -5.579 -7.877 1.00 97.00 94 THR A N 1
ATOM 687 C CA . THR A 1 94 ? -0.213 -5.296 -7.901 1.00 97.00 94 THR A CA 1
ATOM 688 C C . THR A 1 94 ? -0.693 -4.920 -6.504 1.00 97.00 94 THR A C 1
ATOM 690 O O . THR A 1 94 ? -0.471 -5.663 -5.553 1.00 97.00 94 THR A O 1
ATOM 693 N N . VAL A 1 95 ? -1.392 -3.792 -6.386 1.00 98.19 95 VAL A N 1
ATOM 694 C CA . VAL A 1 95 ? -1.964 -3.318 -5.122 1.00 98.19 95 VAL A CA 1
ATOM 695 C C . VAL A 1 95 ? -3.467 -3.549 -5.108 1.00 98.19 95 VAL A C 1
ATOM 697 O O . VAL A 1 95 ? -4.181 -3.173 -6.041 1.00 98.19 95 VAL A O 1
ATOM 700 N N . GLU A 1 96 ? -3.955 -4.121 -4.019 1.00 98.31 96 GLU A N 1
ATOM 701 C CA . GLU A 1 96 ? -5.366 -4.353 -3.751 1.00 98.31 96 GLU A CA 1
ATOM 702 C C . GLU A 1 96 ? -5.750 -3.725 -2.417 1.00 98.31 96 GLU A C 1
ATOM 704 O O . GLU A 1 96 ? -5.088 -3.941 -1.406 1.00 98.31 96 GLU A O 1
ATOM 709 N N . VAL A 1 97 ? -6.833 -2.953 -2.417 1.00 98.31 97 VAL A N 1
ATOM 710 C CA . VAL A 1 97 ? -7.389 -2.298 -1.232 1.00 98.31 97 VAL A CA 1
ATOM 711 C C . VAL A 1 97 ? -8.770 -2.872 -0.984 1.00 98.31 97 VAL A C 1
ATOM 713 O O . VAL A 1 97 ? -9.599 -2.920 -1.896 1.00 98.31 97 VAL A O 1
ATOM 716 N N . ARG A 1 98 ? -9.025 -3.295 0.250 1.00 97.94 98 ARG A N 1
ATOM 717 C CA . AR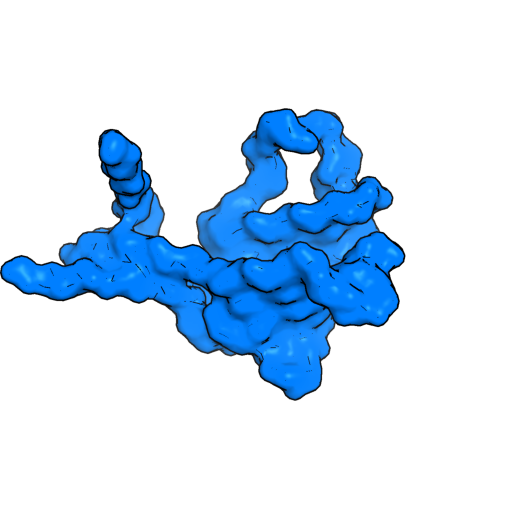G A 1 98 ? -10.267 -3.944 0.674 1.00 97.94 98 ARG A CA 1
ATOM 718 C C . ARG A 1 98 ? -10.883 -3.210 1.859 1.00 97.94 98 ARG A C 1
ATOM 720 O O . ARG A 1 98 ? -10.179 -2.548 2.617 1.00 97.94 98 ARG A O 1
ATOM 727 N N . THR A 1 99 ? -12.190 -3.348 2.046 1.00 96.50 99 THR A N 1
ATOM 728 C CA . THR A 1 99 ? -12.835 -3.008 3.320 1.00 96.50 99 THR A CA 1
ATOM 729 C C . THR A 1 99 ? -12.344 -3.950 4.428 1.00 96.50 99 THR A C 1
ATOM 731 O O . THR A 1 99 ? -11.823 -5.027 4.122 1.00 96.50 99 THR A O 1
ATOM 734 N N . PRO A 1 100 ? -12.563 -3.620 5.714 1.00 92.94 100 PRO A N 1
ATOM 735 C CA . PRO A 1 100 ? -12.279 -4.543 6.816 1.00 92.94 100 PRO A CA 1
ATOM 736 C C . PRO A 1 100 ? -13.029 -5.881 6.692 1.00 92.94 100 PRO A C 1
ATOM 738 O O . PRO A 1 100 ? -12.515 -6.916 7.095 1.00 92.94 100 PRO A O 1
ATOM 741 N 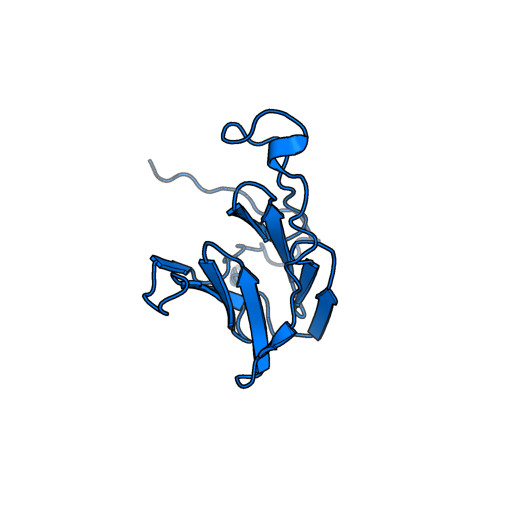N . GLY A 1 101 ? -14.214 -5.877 6.065 1.00 93.19 101 GLY A N 1
ATOM 742 C CA . GLY A 1 101 ? -14.989 -7.084 5.751 1.00 93.19 101 GLY A CA 1
ATOM 743 C C . GLY A 1 101 ? -14.506 -7.864 4.519 1.00 93.19 101 GLY A C 1
ATOM 744 O O . GLY A 1 101 ? -15.198 -8.772 4.073 1.00 93.19 101 GLY A O 1
ATOM 745 N N . GLY A 1 102 ? -13.364 -7.498 3.926 1.00 93.50 102 GLY A N 1
ATOM 746 C CA . GLY A 1 102 ? -12.744 -8.220 2.808 1.00 93.50 102 GLY A CA 1
ATOM 747 C C . GLY A 1 102 ? -13.263 -7.860 1.411 1.00 93.50 102 GLY A C 1
ATOM 748 O O . GLY A 1 102 ? -12.759 -8.393 0.422 1.00 93.50 102 GLY A O 1
ATOM 749 N N . VAL A 1 103 ? -14.219 -6.934 1.291 1.00 97.62 103 VAL A N 1
ATOM 750 C CA . VAL A 1 103 ? -14.756 -6.503 -0.011 1.00 97.62 103 VAL A CA 1
ATOM 751 C C . VAL A 1 103 ? -13.719 -5.659 -0.745 1.00 97.62 103 VAL A C 1
ATOM 753 O O . VAL A 1 103 ? -13.216 -4.682 -0.197 1.00 97.62 103 VAL A O 1
ATOM 756 N N . MET A 1 104 ? -13.413 -6.006 -1.996 1.00 97.81 104 MET A N 1
ATOM 757 C CA . MET A 1 104 ? -12.473 -5.249 -2.826 1.00 97.81 104 MET A CA 1
ATOM 758 C C . MET A 1 104 ? -13.005 -3.845 -3.132 1.00 97.81 104 MET A C 1
ATOM 760 O O . MET A 1 104 ? -14.049 -3.698 -3.760 1.00 97.81 104 MET A O 1
ATOM 764 N N . LEU A 1 105 ? -12.250 -2.820 -2.736 1.00 96.94 105 LEU A N 1
ATOM 765 C CA . LEU A 1 105 ? -12.521 -1.418 -3.056 1.00 96.94 105 LEU A CA 1
ATOM 766 C C . LEU A 1 105 ? -11.801 -0.986 -4.333 1.00 96.94 105 LEU A C 1
ATOM 768 O O . LEU A 1 105 ? -12.368 -0.278 -5.163 1.00 96.94 105 LEU A O 1
ATOM 772 N N . ARG A 1 106 ? -10.533 -1.383 -4.487 1.00 97.44 106 ARG A N 1
ATOM 773 C CA . ARG A 1 106 ? -9.699 -0.983 -5.624 1.00 97.44 106 ARG A CA 1
ATOM 774 C C . ARG A 1 106 ? -8.610 -2.008 -5.885 1.00 97.44 106 ARG A C 1
ATOM 776 O O . ARG A 1 106 ? -7.957 -2.469 -4.958 1.00 97.44 106 ARG A O 1
ATOM 783 N N . ARG A 1 107 ? -8.346 -2.263 -7.164 1.00 97.50 107 ARG A N 1
ATOM 784 C CA . ARG A 1 107 ? -7.188 -3.020 -7.640 1.00 97.50 107 ARG A CA 1
ATOM 785 C C . ARG A 1 107 ? -6.403 -2.178 -8.636 1.00 97.50 107 ARG A C 1
ATOM 787 O O . ARG A 1 107 ? -6.995 -1.571 -9.527 1.00 97.50 107 ARG A O 1
ATOM 794 N N . GLN A 1 108 ? -5.087 -2.132 -8.492 1.00 95.94 108 GLN A N 1
ATOM 795 C CA . GLN A 1 108 ? -4.202 -1.341 -9.338 1.00 95.94 108 GLN A CA 1
ATOM 796 C C . GLN A 1 108 ? -2.961 -2.151 -9.719 1.00 95.94 108 GLN A C 1
ATOM 798 O O . GLN A 1 108 ? -2.223 -2.614 -8.856 1.00 95.94 108 GLN A O 1
ATOM 803 N N . ALA A 1 109 ? -2.717 -2.281 -11.023 1.00 94.81 109 ALA A N 1
ATOM 804 C CA . ALA A 1 109 ? -1.454 -2.803 -11.538 1.00 94.81 109 ALA A CA 1
ATOM 805 C C . ALA A 1 109 ? -0.308 -1.813 -11.249 1.00 94.81 109 ALA A C 1
ATOM 807 O O . ALA A 1 109 ? -0.554 -0.599 -11.214 1.00 94.81 109 ALA A O 1
ATOM 808 N N . PRO A 1 110 ? 0.938 -2.288 -11.079 1.00 93.19 110 PRO A N 1
ATOM 809 C CA . PRO A 1 110 ? 2.068 -1.393 -10.887 1.00 93.19 110 PRO A CA 1
ATOM 810 C C . PRO A 1 110 ? 2.263 -0.474 -12.104 1.00 93.19 110 PRO A C 1
ATOM 812 O O . PRO A 1 110 ? 1.873 -0.832 -13.226 1.00 93.19 110 PRO A O 1
ATOM 815 N N . PRO A 1 111 ? 2.888 0.702 -11.919 1.00 89.50 111 PRO A N 1
ATOM 816 C CA . PRO A 1 111 ? 3.190 1.591 -13.025 1.00 89.50 111 PRO A CA 1
ATOM 817 C C . PRO A 1 111 ? 4.079 0.915 -14.072 1.00 89.50 111 PRO A C 1
ATOM 819 O O . PRO A 1 111 ? 4.861 0.004 -13.795 1.00 89.50 111 PRO A O 1
ATOM 822 N N . ARG A 1 112 ? 3.962 1.413 -15.302 1.00 88.38 112 ARG A N 1
ATOM 823 C CA . ARG A 1 112 ? 4.839 1.068 -16.417 1.00 88.38 112 ARG A CA 1
ATOM 824 C C . ARG A 1 112 ? 5.612 2.315 -16.807 1.00 88.38 112 ARG A C 1
ATOM 826 O O . ARG A 1 112 ? 5.029 3.236 -17.377 1.00 88.38 112 ARG A O 1
ATOM 833 N N . TRP A 1 113 ? 6.905 2.350 -16.503 1.00 81.94 113 TRP A N 1
ATOM 834 C CA . TRP A 1 113 ? 7.754 3.482 -16.874 1.00 81.94 113 TRP A CA 1
ATOM 835 C C . TRP A 1 113 ? 8.362 3.230 -18.245 1.00 81.94 113 TRP A C 1
ATOM 837 O O . TRP A 1 113 ? 9.079 2.253 -18.446 1.00 81.94 113 TRP A O 1
ATOM 847 N N . TRP A 1 114 ? 8.062 4.092 -19.208 1.00 75.94 114 TRP A N 1
ATOM 848 C CA . TRP A 1 114 ? 8.655 4.008 -20.536 1.00 75.94 114 TRP A CA 1
ATOM 849 C C . TRP A 1 114 ? 10.079 4.560 -20.481 1.00 75.94 114 TRP A C 1
ATOM 851 O O . TRP A 1 114 ? 10.271 5.773 -20.440 1.00 75.94 114 TRP A O 1
ATOM 861 N N . GLU A 1 115 ? 11.072 3.674 -20.458 1.00 63.97 115 GLU A N 1
ATOM 862 C CA . GLU A 1 115 ? 12.483 4.062 -20.486 1.00 63.97 115 GLU A CA 1
ATOM 863 C C . GLU A 1 115 ? 12.999 4.026 -21.927 1.00 63.97 115 GLU A C 1
ATOM 865 O O . GLU A 1 115 ? 12.819 3.043 -22.653 1.00 63.97 115 GLU A O 1
ATOM 870 N N . ALA A 1 116 ? 13.633 5.116 -22.361 1.00 58.81 116 ALA A N 1
ATOM 871 C CA . ALA A 1 116 ? 14.390 5.110 -23.605 1.00 58.81 116 ALA A CA 1
ATOM 872 C C . ALA A 1 116 ? 15.654 4.263 -23.398 1.00 58.81 116 ALA A C 1
ATOM 874 O O . ALA A 1 116 ? 16.308 4.365 -22.361 1.00 58.81 116 ALA A O 1
ATOM 875 N N . ALA A 1 117 ? 16.013 3.421 -24.372 1.00 56.09 117 ALA A N 1
ATOM 876 C CA . ALA A 1 117 ? 17.225 2.610 -24.280 1.00 56.09 117 ALA A CA 1
ATOM 877 C C . ALA A 1 117 ? 18.450 3.513 -24.017 1.00 56.09 117 ALA A C 1
ATOM 879 O O . ALA A 1 117 ? 18.772 4.361 -24.847 1.00 56.09 117 ALA A O 1
ATOM 880 N N . GLY A 1 118 ? 19.097 3.345 -22.858 1.00 54.00 118 GLY A N 1
ATOM 881 C CA . GLY A 1 118 ? 20.273 4.123 -22.442 1.00 54.00 118 GLY A CA 1
ATOM 882 C C . GLY A 1 118 ? 20.025 5.258 -21.436 1.00 54.00 118 GLY A C 1
ATOM 883 O O . GLY A 1 118 ? 20.979 5.946 -21.086 1.00 54.00 118 GLY A O 1
ATOM 884 N N . SER A 1 119 ? 18.799 5.472 -20.939 1.00 56.41 119 SER A N 1
ATOM 885 C CA . SER A 1 119 ? 18.548 6.480 -19.894 1.00 56.41 119 SER A CA 1
ATOM 886 C C . SER A 1 119 ? 18.937 5.993 -18.491 1.00 56.41 119 SER A C 1
ATOM 888 O O . SER A 1 119 ? 18.538 4.906 -18.079 1.00 56.41 119 SER A O 1
ATOM 890 N N . VAL A 1 120 ? 19.649 6.832 -17.732 1.00 53.78 120 VAL A N 1
ATOM 891 C CA . VAL A 1 120 ? 19.859 6.676 -16.279 1.00 53.78 120 VAL A CA 1
ATOM 892 C C . VAL A 1 120 ? 18.571 7.064 -15.524 1.00 53.78 120 VAL A C 1
ATOM 894 O O . VAL A 1 120 ? 17.769 7.855 -16.024 1.00 53.78 120 VAL A O 1
ATOM 897 N N . ARG A 1 121 ? 18.354 6.466 -14.339 1.00 54.84 121 ARG A N 1
ATOM 898 C CA . ARG A 1 121 ? 17.183 6.622 -13.444 1.00 54.84 121 ARG A CA 1
ATOM 899 C C . ARG A 1 121 ? 16.661 8.074 -13.405 1.00 54.84 121 ARG A C 1
ATOM 901 O O . ARG A 1 121 ? 17.428 8.984 -13.113 1.00 54.84 121 ARG A O 1
ATOM 908 N N . GLY A 1 122 ? 15.358 8.275 -13.649 1.00 53.84 122 GLY A N 1
ATOM 909 C CA . GLY A 1 122 ? 14.668 9.566 -13.445 1.00 53.84 122 GLY A CA 1
ATOM 910 C C . GLY A 1 122 ? 14.147 10.294 -14.696 1.00 53.84 122 GLY A C 1
ATOM 911 O O . GLY A 1 122 ? 13.529 11.343 -14.564 1.00 53.84 122 GLY A O 1
ATOM 912 N N . GLY A 1 123 ? 14.338 9.753 -15.904 1.00 48.72 123 GLY A N 1
ATOM 913 C CA . GLY A 1 123 ? 13.987 10.429 -17.167 1.00 48.72 123 GLY A CA 1
ATO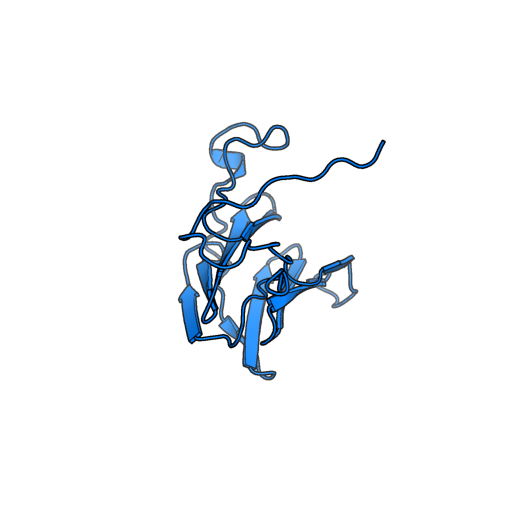M 914 C C . GLY A 1 123 ? 12.649 10.045 -17.818 1.00 48.72 123 GLY A C 1
ATOM 915 O O . GLY A 1 123 ? 12.553 10.058 -19.045 1.00 48.72 123 GLY A O 1
ATOM 916 N N . GLY A 1 124 ? 11.627 9.641 -17.059 1.00 56.62 124 GLY A N 1
ATOM 917 C CA . GLY A 1 124 ? 10.326 9.286 -17.642 1.00 56.62 124 GLY A CA 1
ATOM 918 C C . GLY A 1 124 ? 9.581 10.524 -18.156 1.00 56.62 124 GLY A C 1
ATOM 919 O O . GLY A 1 124 ? 9.111 11.327 -17.356 1.00 56.62 124 GLY A O 1
ATOM 920 N N . ARG A 1 125 ? 9.448 10.690 -19.480 1.00 56.66 125 ARG A N 1
ATOM 921 C CA . ARG A 1 125 ? 8.628 11.766 -20.070 1.00 56.66 125 ARG A CA 1
ATOM 922 C C . ARG A 1 125 ? 7.147 11.388 -20.080 1.00 56.66 125 ARG A C 1
ATOM 924 O O . ARG A 1 125 ? 6.786 10.294 -20.517 1.00 56.66 125 ARG A O 1
ATOM 931 N N . TRP A 1 126 ? 6.287 12.310 -19.659 1.00 55.72 126 TRP A N 1
ATOM 932 C CA . TRP A 1 126 ? 4.842 12.183 -19.839 1.00 55.72 126 TRP A CA 1
ATOM 933 C C . TRP A 1 126 ? 4.484 12.338 -21.320 1.00 55.72 126 TRP A C 1
ATOM 935 O O . TRP A 1 126 ? 5.018 13.208 -22.006 1.00 55.72 126 TRP A O 1
ATOM 945 N N . VAL A 1 127 ? 3.577 11.496 -21.816 1.00 53.75 127 VAL A N 1
ATOM 946 C CA . VAL A 1 127 ? 2.988 11.643 -23.152 1.00 53.75 127 VAL A CA 1
ATOM 947 C C . VAL A 1 127 ? 1.505 11.933 -22.963 1.00 53.75 127 VAL A C 1
ATOM 949 O O . VAL A 1 127 ? 0.758 11.064 -22.519 1.00 53.75 127 VAL A O 1
ATOM 952 N N . SER A 1 128 ? 1.099 13.163 -23.277 1.00 58.59 128 SER A N 1
ATOM 953 C CA . SER A 1 128 ? -0.312 13.536 -23.392 1.00 58.59 128 SER A CA 1
ATOM 954 C C . SER A 1 128 ? -0.856 13.041 -24.734 1.00 58.59 128 SER A C 1
ATOM 956 O O . SER A 1 128 ? -0.147 13.098 -25.741 1.00 58.59 128 SER A O 1
ATOM 958 N N . ARG A 1 129 ? -2.094 12.543 -24.760 1.00 47.84 129 ARG A N 1
ATOM 959 C CA . ARG A 1 129 ? -2.835 12.305 -26.005 1.00 47.84 129 ARG A CA 1
ATOM 960 C C . ARG A 1 129 ? -3.853 13.434 -26.149 1.00 47.84 129 ARG A C 1
ATOM 962 O O . ARG A 1 129 ? -4.586 13.683 -25.196 1.00 47.84 129 ARG A O 1
ATOM 969 N N . ALA A 1 130 ? -3.810 14.119 -27.293 1.00 48.78 130 ALA A N 1
ATOM 970 C CA . ALA A 1 130 ? -4.809 15.105 -27.699 1.00 48.78 130 ALA A CA 1
ATOM 971 C C . ALA A 1 130 ? -6.143 14.425 -28.032 1.00 48.78 130 ALA A C 1
ATOM 973 O O . ALA A 1 130 ? -6.097 13.251 -28.473 1.00 48.78 130 ALA A O 1
#